Protein AF-W4SGC0-F1 (afdb_monomer)

pLDDT: mean 90.23, std 14.51, range [43.12, 98.56]

Solvent-accessible surface area (backbone atoms only — not comparable to full-atom values): 4643 Å² total; per-residue (Å²): 131,86,76,81,72,63,78,46,78,42,80,41,55,66,58,40,69,61,47,50,53,51,54,51,48,46,66,73,74,49,66,76,62,28,37,35,37,38,43,24,42,45,41,49,43,78,64,33,50,49,48,50,56,59,45,68,75,66,54,66,46,46,66,48,77,49,69,47,95,56,62,64,67,89,71,68,93,119

Organism: NCBI:txid1418095

Mean predicted aligned error: 5.21 Å

Foldseek 3Di:
DPPDAEEEEAEDAADQVVLLVVLVCCQVPGDFAHHYEYEALVHYDPNSVVSVVVSVVDGSYNYDYDYDPDHPDPPVVD

Radius of gyration: 13.37 Å; Cα contacts (8 Å, |Δi|>4): 107; chains: 1; bounding box: 33×31×38 Å

Secondary structure (DSSP, 8-state):
-PPPPPEEEEEE-S-HHHHHHHHHHHHHHSPTT-EEEEEE-S---HHHHHHHHHHHTT-SSEEEEEE-SS--------

Structure (mmCIF, N/CA/C/O backbone):
data_AF-W4SGC0-F1
#
_entry.id   AF-W4SGC0-F1
#
loop_
_atom_site.group_PDB
_atom_site.id
_atom_site.type_symbol
_atom_site.label_atom_id
_atom_site.label_alt_id
_atom_site.label_comp_id
_atom_site.label_asym_id
_atom_site.label_entity_id
_atom_site.label_seq_id
_atom_site.pdbx_PDB_ins_code
_atom_site.Cartn_x
_atom_site.Cartn_y
_atom_site.Cartn_z
_atom_site.occupancy
_atom_site.B_iso_or_equiv
_atom_site.auth_seq_id
_atom_site.auth_com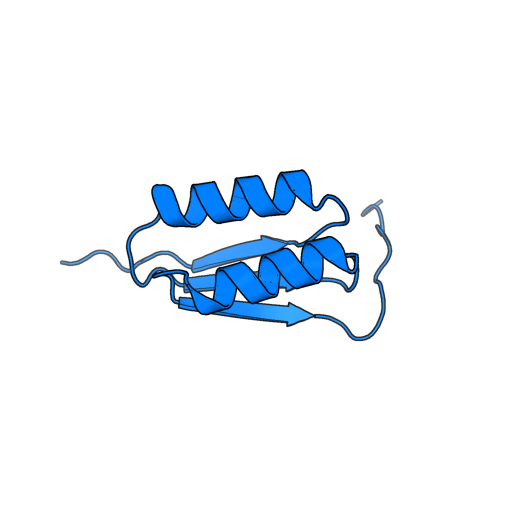p_id
_atom_site.auth_asym_id
_atom_site.auth_atom_id
_atom_site.pdbx_PDB_model_num
ATOM 1 N N . MET A 1 1 ? -21.432 3.637 21.260 1.00 46.84 1 MET A N 1
ATOM 2 C CA . MET A 1 1 ? -21.491 3.343 19.811 1.00 46.84 1 MET A CA 1
ATOM 3 C C . MET A 1 1 ? -20.057 3.211 19.329 1.00 46.84 1 MET A C 1
ATOM 5 O O . MET A 1 1 ? -19.306 4.154 19.526 1.00 46.84 1 MET A O 1
ATOM 9 N N . SER A 1 2 ? -19.642 2.054 18.806 1.00 63.16 2 SER A N 1
ATOM 10 C CA . SER A 1 2 ? -18.316 1.947 18.181 1.00 63.16 2 SER A CA 1
ATOM 11 C C . SER A 1 2 ? -18.371 2.722 16.866 1.00 63.16 2 SER A C 1
ATOM 13 O O . SER A 1 2 ? -19.235 2.431 16.038 1.00 63.16 2 SER A O 1
ATOM 15 N N . ALA A 1 3 ? -17.547 3.758 16.707 1.00 78.56 3 ALA A N 1
ATOM 16 C CA . ALA A 1 3 ? -17.496 4.508 15.457 1.00 78.56 3 ALA A CA 1
ATOM 17 C C . ALA A 1 3 ? -17.050 3.571 14.322 1.00 78.56 3 ALA A C 1
ATOM 19 O O . ALA A 1 3 ? -16.167 2.734 14.516 1.00 78.56 3 ALA A O 1
ATOM 20 N N . ALA A 1 4 ? -17.676 3.682 13.149 1.00 88.00 4 ALA A N 1
ATOM 21 C CA . ALA A 1 4 ? -17.287 2.873 12.001 1.00 88.00 4 ALA A CA 1
ATOM 22 C C . ALA A 1 4 ? -15.828 3.175 11.619 1.00 88.00 4 ALA A C 1
ATOM 24 O O . ALA A 1 4 ? -15.445 4.341 11.516 1.00 88.00 4 ALA A O 1
ATOM 25 N N . LEU A 1 5 ? -15.023 2.129 11.406 1.00 94.62 5 LEU A N 1
ATOM 26 C CA . LEU A 1 5 ? -13.638 2.290 10.961 1.00 94.62 5 LEU A CA 1
ATOM 27 C C . LEU A 1 5 ? -13.596 2.924 9.560 1.00 94.62 5 LEU A C 1
ATOM 29 O O . LEU A 1 5 ? -14.439 2.585 8.713 1.00 94.62 5 LEU A O 1
ATOM 33 N N . PRO A 1 6 ? -12.615 3.806 9.293 1.00 93.88 6 PRO A N 1
ATOM 34 C CA . PRO A 1 6 ? -12.486 4.448 7.995 1.00 93.88 6 PRO A CA 1
ATOM 35 C C . PRO A 1 6 ? -12.155 3.436 6.888 1.00 93.88 6 PRO A C 1
ATOM 37 O O . PRO A 1 6 ? -11.814 2.274 7.131 1.00 93.88 6 PRO A O 1
ATOM 40 N N . VAL A 1 7 ? -12.266 3.899 5.646 1.00 95.75 7 VAL A N 1
ATOM 41 C CA . VAL A 1 7 ? -11.707 3.224 4.471 1.00 95.75 7 VAL A CA 1
ATOM 42 C C . VAL A 1 7 ? -10.584 4.104 3.943 1.00 95.75 7 VAL A C 1
ATOM 44 O O . VAL A 1 7 ? -10.803 5.291 3.711 1.00 95.75 7 VAL A O 1
ATOM 47 N N . VAL A 1 8 ? -9.397 3.534 3.766 1.00 97.12 8 VAL A N 1
ATOM 48 C CA . VAL A 1 8 ? -8.209 4.246 3.282 1.00 97.12 8 VAL A CA 1
ATOM 49 C C . VAL A 1 8 ? -7.899 3.792 1.861 1.00 97.12 8 VAL A C 1
ATOM 51 O O . VAL A 1 8 ? -7.763 2.597 1.609 1.00 97.12 8 VAL A O 1
ATOM 54 N N . LEU A 1 9 ? -7.770 4.740 0.937 1.00 97.12 9 LEU A N 1
ATOM 55 C CA . LEU A 1 9 ? -7.307 4.494 -0.427 1.00 97.12 9 LEU A CA 1
ATOM 56 C C . LEU A 1 9 ? -5.880 5.025 -0.566 1.00 97.12 9 LEU A C 1
ATOM 58 O O . LEU A 1 9 ? -5.629 6.189 -0.260 1.00 97.12 9 LEU A O 1
ATOM 62 N N . VAL A 1 10 ? -4.966 4.182 -1.037 1.00 96.50 10 VAL A N 1
ATOM 63 C CA . VAL A 1 10 ? -3.554 4.523 -1.230 1.00 96.50 10 VAL A CA 1
ATOM 64 C C . VAL A 1 10 ? -3.207 4.339 -2.708 1.00 96.50 10 VAL A C 1
ATOM 66 O O . VAL A 1 10 ? -3.170 3.198 -3.182 1.00 96.50 10 VAL A O 1
ATOM 69 N N . PRO A 1 11 ? -2.973 5.423 -3.463 1.00 94.25 11 PRO A N 1
ATOM 70 C CA . PRO A 1 11 ? -2.438 5.308 -4.810 1.00 94.25 11 PRO A CA 1
ATOM 71 C C . PRO A 1 11 ? -0.990 4.814 -4.750 1.00 94.25 11 PRO A C 1
ATOM 73 O O . PRO A 1 11 ? -0.197 5.270 -3.925 1.00 94.25 11 PRO A O 1
ATOM 76 N N . VAL A 1 12 ? -0.642 3.879 -5.628 1.00 94.50 12 VAL A N 1
ATOM 77 C CA . VAL A 1 12 ? 0.713 3.331 -5.720 1.00 94.50 12 VAL A CA 1
ATOM 78 C C . VAL A 1 12 ? 1.425 3.952 -6.917 1.00 94.50 12 VAL A C 1
ATOM 80 O O . VAL A 1 12 ? 1.026 3.744 -8.062 1.00 94.50 12 VAL A O 1
ATOM 83 N N . GLY A 1 13 ? 2.485 4.708 -6.629 1.00 90.69 13 GLY A N 1
ATOM 84 C CA . GLY A 1 13 ? 3.386 5.295 -7.621 1.00 90.69 13 GLY A CA 1
ATOM 85 C C . GLY A 1 13 ? 4.666 4.479 -7.828 1.00 90.69 13 GLY A C 1
ATOM 86 O O . GLY A 1 13 ? 4.758 3.306 -7.464 1.00 90.69 13 GLY A O 1
ATOM 87 N N . THR A 1 14 ? 5.682 5.116 -8.406 1.00 91.69 14 THR A N 1
ATOM 88 C CA . THR A 1 14 ? 6.963 4.481 -8.766 1.00 91.69 14 THR A CA 1
ATOM 89 C C . THR A 1 14 ? 7.966 4.368 -7.610 1.00 91.69 14 THR A C 1
ATOM 91 O O . THR A 1 14 ? 8.864 3.530 -7.679 1.00 91.69 14 THR A O 1
ATOM 94 N N . GLY A 1 15 ? 7.831 5.184 -6.556 1.00 93.88 15 GLY A N 1
ATOM 95 C CA . GLY A 1 15 ? 8.772 5.242 -5.429 1.00 93.88 15 GLY A CA 1
ATOM 96 C C . GLY A 1 15 ? 8.568 4.120 -4.408 1.00 93.88 15 GLY A C 1
ATOM 97 O O . GLY A 1 15 ? 7.629 4.166 -3.615 1.00 93.88 15 GLY A O 1
ATOM 98 N N . ASP A 1 16 ? 9.461 3.132 -4.396 1.00 93.25 16 ASP A N 1
ATOM 99 C CA . ASP A 1 16 ? 9.374 1.954 -3.524 1.00 93.25 16 ASP A CA 1
ATOM 100 C C . ASP A 1 16 ? 9.733 2.235 -2.054 1.00 93.25 16 ASP A C 1
ATOM 102 O O . ASP A 1 16 ? 9.042 1.738 -1.168 1.00 93.25 16 ASP A O 1
ATOM 106 N N . GLU A 1 17 ? 10.738 3.066 -1.774 1.00 96.94 17 GLU A N 1
ATOM 107 C CA . GLU A 1 17 ? 11.094 3.476 -0.404 1.00 96.94 17 GLU A CA 1
ATOM 108 C C . GLU A 1 17 ? 9.959 4.259 0.269 1.00 96.94 17 GLU A C 1
ATOM 110 O O . GLU A 1 17 ? 9.592 3.991 1.413 1.00 96.94 17 GLU A O 1
ATOM 115 N N . ALA A 1 18 ? 9.353 5.197 -0.468 1.00 96.19 18 ALA A N 1
ATOM 116 C CA . ALA A 1 18 ? 8.208 5.964 0.014 1.00 96.19 18 ALA A CA 1
ATOM 117 C C . ALA A 1 18 ? 6.988 5.063 0.258 1.00 96.19 18 ALA A C 1
ATOM 119 O O . ALA A 1 18 ? 6.262 5.254 1.235 1.00 96.19 18 ALA A O 1
ATOM 120 N N . LEU A 1 19 ? 6.782 4.061 -0.602 1.00 97.69 19 LEU A N 1
ATOM 121 C CA . LEU A 1 19 ? 5.735 3.063 -0.427 1.00 97.69 19 LEU A CA 1
ATOM 122 C C . LEU A 1 19 ? 5.959 2.232 0.842 1.00 97.69 19 LEU A C 1
ATOM 124 O O . LEU A 1 19 ? 5.036 2.110 1.642 1.00 97.69 19 LEU A O 1
ATOM 128 N N . ASP A 1 20 ? 7.162 1.701 1.059 1.00 98.12 20 ASP A N 1
ATOM 129 C CA . ASP A 1 20 ? 7.477 0.888 2.242 1.00 98.12 20 ASP A CA 1
ATOM 130 C C . ASP A 1 20 ? 7.280 1.680 3.546 1.00 98.12 20 ASP A C 1
ATOM 132 O O . ASP A 1 20 ? 6.584 1.229 4.459 1.00 98.12 20 ASP A O 1
ATOM 136 N N . ALA A 1 21 ? 7.782 2.919 3.594 1.00 98.38 21 ALA A N 1
ATOM 137 C CA . ALA A 1 21 ? 7.584 3.811 4.734 1.00 98.38 21 ALA A CA 1
ATOM 138 C C . ALA A 1 21 ? 6.096 4.124 4.981 1.00 98.38 21 ALA A C 1
ATOM 140 O O . ALA A 1 21 ? 5.640 4.111 6.126 1.00 98.38 21 ALA A O 1
ATOM 141 N N . CYS A 1 22 ? 5.324 4.371 3.917 1.00 98.19 22 CYS A N 1
ATOM 142 C CA . CYS A 1 22 ? 3.888 4.631 4.009 1.00 98.19 22 CYS A CA 1
ATOM 143 C C . CYS A 1 22 ? 3.123 3.423 4.572 1.00 98.19 22 CYS A C 1
ATOM 145 O O . C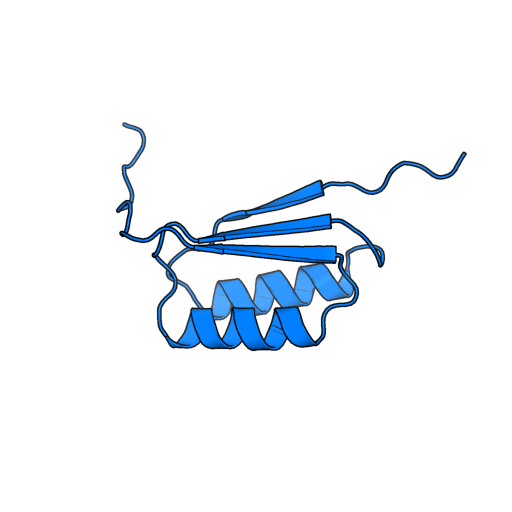YS A 1 22 ? 2.318 3.577 5.492 1.00 98.19 22 CYS A O 1
ATOM 147 N N . LEU A 1 23 ? 3.404 2.216 4.074 1.00 98.44 23 LEU A N 1
ATOM 148 C CA . LEU A 1 23 ? 2.766 0.986 4.548 1.00 98.44 23 LEU A CA 1
ATOM 149 C C . LEU A 1 23 ? 3.137 0.673 6.006 1.00 98.44 23 LEU A C 1
ATOM 151 O O . LEU A 1 23 ? 2.267 0.294 6.793 1.00 98.44 23 LEU A O 1
ATOM 155 N N . GLY A 1 24 ? 4.394 0.904 6.395 1.00 98.44 24 GLY A N 1
ATOM 156 C CA . GLY A 1 24 ? 4.832 0.788 7.787 1.00 98.44 24 GLY A CA 1
ATOM 157 C C . GLY A 1 24 ? 4.115 1.772 8.718 1.00 98.44 24 GLY A C 1
ATOM 158 O O . GLY A 1 24 ? 3.670 1.390 9.801 1.00 98.44 24 GLY A O 1
ATOM 159 N N . ALA A 1 25 ? 3.934 3.023 8.285 1.00 98.38 25 ALA A N 1
ATOM 160 C CA . ALA A 1 25 ? 3.183 4.023 9.042 1.00 98.38 25 ALA A CA 1
ATOM 161 C C . ALA A 1 25 ? 1.697 3.653 9.178 1.00 98.38 25 ALA A C 1
ATOM 163 O O . ALA A 1 25 ? 1.121 3.822 10.255 1.00 98.38 25 ALA A O 1
ATOM 164 N N . LEU A 1 26 ? 1.086 3.102 8.122 1.00 98.06 26 LEU A N 1
ATOM 165 C CA . LEU A 1 26 ? -0.291 2.609 8.172 1.00 98.06 26 LEU A CA 1
ATOM 166 C C . LEU A 1 26 ? -0.448 1.503 9.215 1.00 98.06 26 LEU A C 1
ATOM 168 O O . LEU A 1 26 ? -1.347 1.601 10.046 1.00 98.06 26 LEU A O 1
ATOM 172 N N . ASP A 1 27 ? 0.428 0.500 9.230 1.00 97.88 27 ASP A N 1
ATOM 173 C CA . ASP A 1 27 ? 0.373 -0.568 10.237 1.00 97.88 27 ASP A CA 1
ATOM 174 C C . ASP A 1 27 ? 0.562 -0.048 11.669 1.00 97.88 27 ASP A C 1
ATOM 176 O O . ASP A 1 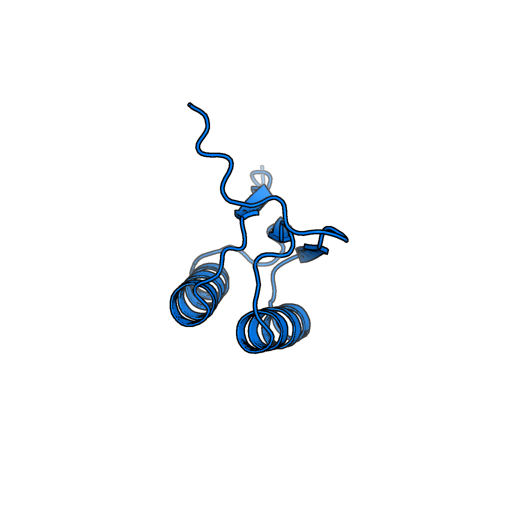27 ? -0.079 -0.545 12.595 1.00 97.88 27 ASP A O 1
ATOM 180 N N . ALA A 1 28 ? 1.439 0.940 11.862 1.00 98.12 28 ALA A N 1
ATOM 181 C CA . ALA A 1 28 ? 1.756 1.465 13.187 1.00 98.12 28 ALA A CA 1
ATOM 182 C C . ALA A 1 28 ? 0.642 2.349 13.769 1.00 98.12 28 ALA A C 1
ATOM 184 O O . ALA A 1 28 ? 0.397 2.317 14.975 1.00 98.12 28 ALA A O 1
ATOM 185 N N . ALA A 1 29 ? -0.010 3.155 12.928 1.00 97.12 29 ALA A N 1
ATOM 186 C CA . ALA A 1 29 ? -0.919 4.209 13.377 1.00 97.12 29 ALA A CA 1
ATOM 187 C C . ALA A 1 29 ? -2.406 3.902 13.144 1.00 97.12 29 ALA A C 1
ATOM 189 O O . ALA A 1 29 ? -3.265 4.607 13.676 1.00 97.12 29 ALA A O 1
ATOM 190 N N . THR A 1 30 ? -2.736 2.874 12.358 1.00 96.56 30 THR A N 1
ATOM 191 C CA . THR A 1 30 ? -4.124 2.598 11.968 1.00 96.56 30 THR A CA 1
ATOM 192 C C . THR A 1 30 ? -4.744 1.508 12.846 1.00 96.56 30 THR A C 1
ATOM 194 O O . THR A 1 30 ? -4.137 0.452 13.039 1.00 96.56 30 THR A O 1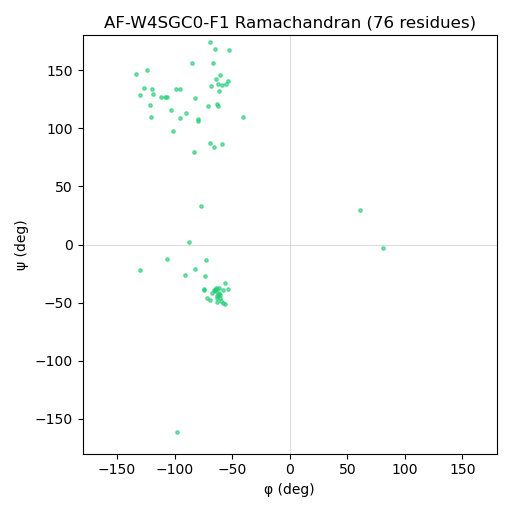
ATOM 197 N N . PRO A 1 31 ? -5.980 1.694 13.355 1.00 96.56 31 PRO A N 1
ATOM 198 C CA . PRO A 1 31 ? -6.675 0.648 14.095 1.00 96.56 31 PRO A CA 1
ATOM 199 C C . PRO A 1 31 ? -6.788 -0.660 13.301 1.00 96.56 31 PRO A C 1
ATOM 201 O O . PRO A 1 31 ? -7.120 -0.662 12.112 1.00 96.56 31 PRO A O 1
ATOM 204 N N . THR A 1 32 ? -6.565 -1.785 13.984 1.00 96.56 32 THR A N 1
ATOM 205 C CA . THR A 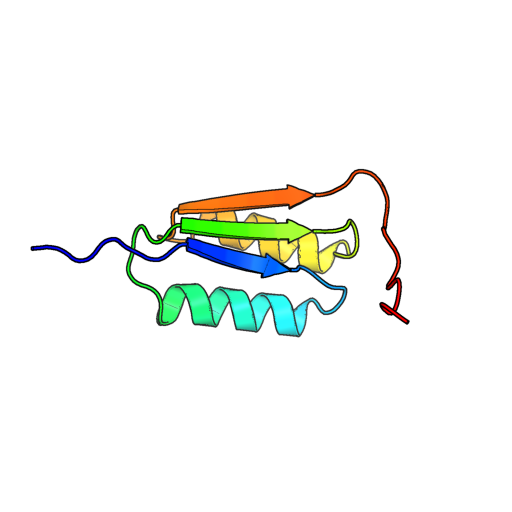1 32 ? -6.721 -3.136 13.419 1.00 96.56 32 THR A CA 1
ATOM 206 C C . THR A 1 32 ? -8.106 -3.321 12.798 1.00 96.56 32 THR A C 1
ATOM 208 O O . THR A 1 32 ? -9.110 -2.859 13.338 1.00 96.56 32 THR A O 1
ATOM 211 N N . GLY A 1 33 ? -8.160 -4.006 11.654 1.00 96.56 33 GLY A N 1
ATOM 212 C CA . GLY A 1 33 ? -9.398 -4.218 10.903 1.00 96.56 33 GLY A CA 1
ATOM 213 C C . GLY A 1 33 ? -9.832 -3.040 10.024 1.00 96.56 33 GLY A C 1
ATOM 214 O O . GLY A 1 33 ? -10.812 -3.178 9.293 1.00 96.56 33 GLY A O 1
ATOM 215 N N . THR A 1 34 ? -9.117 -1.906 10.041 1.00 97.69 34 THR A N 1
ATOM 216 C CA . THR A 1 34 ? -9.368 -0.811 9.090 1.00 97.69 34 THR A CA 1
ATOM 217 C C . THR A 1 34 ? -9.191 -1.316 7.663 1.00 97.69 34 THR A C 1
ATOM 219 O O . THR A 1 34 ? -8.259 -2.067 7.370 1.00 97.69 34 THR A O 1
ATOM 222 N N . ARG A 1 35 ? -10.102 -0.9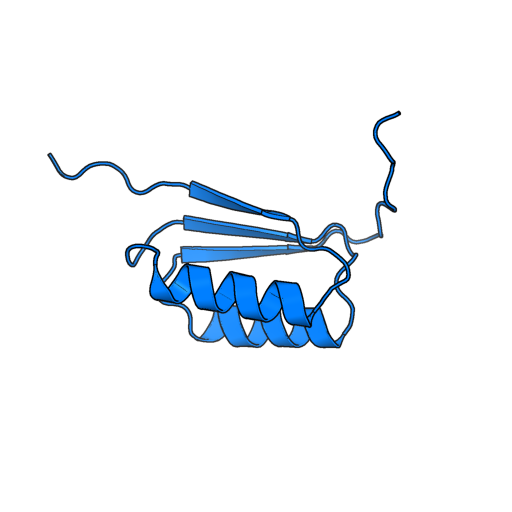14 6.774 1.00 98.06 35 ARG A N 1
ATOM 223 C CA . ARG A 1 35 ? -10.083 -1.317 5.366 1.00 98.06 35 ARG A CA 1
ATOM 224 C C . ARG A 1 35 ? -9.120 -0.426 4.600 1.00 98.06 35 ARG A C 1
ATOM 226 O O . ARG A 1 35 ? -9.265 0.796 4.635 1.00 98.06 35 ARG A O 1
ATOM 233 N N . VAL A 1 36 ? -8.170 -1.035 3.901 1.00 98.44 36 VAL A N 1
ATOM 234 C CA . VAL A 1 36 ? -7.171 -0.328 3.094 1.00 98.44 36 VAL A CA 1
ATOM 235 C C . VAL A 1 36 ? -7.187 -0.878 1.676 1.00 98.44 36 VAL A C 1
ATOM 237 O O . VAL A 1 36 ? -7.204 -2.089 1.471 1.00 98.44 36 VAL A O 1
ATOM 240 N N . TRP A 1 37 ? -7.164 0.007 0.690 1.00 98.31 37 TRP A N 1
ATOM 241 C CA . TRP A 1 37 ? -7.099 -0.357 -0.715 1.00 98.31 37 TRP A CA 1
ATOM 242 C C . TRP A 1 37 ? -5.866 0.266 -1.361 1.00 98.31 37 TRP A C 1
ATOM 244 O O . TRP A 1 37 ? -5.740 1.487 -1.412 1.00 98.31 37 TRP A O 1
ATOM 254 N N . LEU A 1 38 ? -4.976 -0.574 -1.887 1.00 98.00 38 LEU A N 1
ATOM 255 C CA . LEU A 1 38 ? -3.833 -0.158 -2.694 1.00 98.00 38 LEU A CA 1
ATOM 256 C C . LEU A 1 38 ? -4.241 -0.131 -4.172 1.00 98.00 38 LEU A C 1
ATOM 258 O O . LEU A 1 38 ? -4.553 -1.174 -4.757 1.00 98.00 38 LEU A O 1
ATOM 262 N N . ALA A 1 39 ? -4.271 1.060 -4.763 1.00 95.94 39 ALA A N 1
ATOM 263 C CA . ALA A 1 39 ? -4.615 1.277 -6.163 1.00 95.94 39 ALA A CA 1
ATOM 264 C C . ALA A 1 39 ? -3.339 1.484 -6.992 1.00 95.94 39 ALA A C 1
ATOM 266 O O . ALA A 1 39 ? -2.782 2.578 -7.022 1.00 95.94 39 ALA A O 1
ATOM 267 N N . ASP A 1 40 ? -2.869 0.419 -7.646 1.00 94.06 40 ASP A N 1
ATOM 268 C CA . ASP A 1 40 ? -1.707 0.448 -8.539 1.00 94.06 40 ASP A CA 1
ATOM 269 C C . ASP A 1 40 ? -2.157 0.636 -9.993 1.00 94.06 40 ASP A C 1
ATOM 271 O O . ASP A 1 40 ? -2.665 -0.283 -10.646 1.00 94.06 40 ASP A O 1
ATOM 275 N N . ASP A 1 41 ? -1.904 1.820 -10.546 1.00 90.06 41 ASP A N 1
ATOM 276 C CA . ASP A 1 41 ? -2.135 2.137 -11.961 1.00 90.06 41 ASP A CA 1
ATOM 277 C C . ASP A 1 41 ? -1.041 1.561 -12.881 1.00 90.06 41 ASP A C 1
ATOM 279 O O . ASP A 1 41 ? -0.708 2.125 -13.919 1.00 90.06 41 ASP A O 1
ATOM 283 N N . ALA A 1 42 ? -0.501 0.399 -12.503 1.00 90.88 42 ALA A N 1
ATOM 284 C CA . ALA A 1 42 ? 0.635 -0.298 -13.094 1.00 90.88 42 ALA A CA 1
ATOM 285 C C . ALA A 1 42 ? 1.954 0.493 -13.068 1.00 90.88 42 ALA A C 1
ATOM 287 O O . ALA A 1 42 ? 2.818 0.268 -13.919 1.00 90.88 42 ALA A O 1
ATOM 288 N N . GLN A 1 43 ? 2.118 1.351 -12.060 1.00 88.62 43 GLN A N 1
ATOM 289 C CA . GLN A 1 43 ? 3.312 2.164 -11.832 1.00 88.62 43 GLN A CA 1
ATOM 290 C C . GLN A 1 43 ? 4.335 1.472 -10.925 1.00 88.62 43 GLN A C 1
ATOM 292 O O . GLN A 1 43 ? 5.533 1.730 -11.047 1.00 88.62 43 GLN A O 1
ATOM 297 N N . ALA A 1 44 ? 3.901 0.558 -10.048 1.00 92.50 44 ALA A N 1
ATOM 298 C CA . ALA A 1 44 ? 4.821 -0.126 -9.146 1.00 92.50 44 ALA A CA 1
ATOM 299 C C . ALA A 1 44 ? 5.836 -0.982 -9.923 1.00 92.50 44 ALA A C 1
ATOM 301 O O . ALA A 1 44 ? 5.470 -1.928 -10.640 1.00 92.50 44 ALA A O 1
ATOM 302 N N . GLY A 1 45 ? 7.123 -0.680 -9.730 1.00 92.94 45 GLY A N 1
ATOM 303 C CA . GLY A 1 45 ? 8.232 -1.500 -10.211 1.00 92.94 45 GLY A CA 1
ATOM 304 C C . GLY A 1 45 ? 8.338 -2.846 -9.471 1.00 92.94 45 GLY A C 1
ATOM 305 O O . GLY A 1 45 ? 7.623 -3.084 -8.493 1.00 92.94 45 GLY A O 1
ATOM 306 N N . PRO A 1 46 ? 9.242 -3.753 -9.891 1.00 95.00 46 PRO A N 1
ATOM 307 C CA . PRO A 1 46 ? 9.382 -5.085 -9.289 1.00 95.00 46 PRO A CA 1
ATOM 308 C C . PRO A 1 46 ? 9.589 -5.060 -7.770 1.00 95.00 46 PRO A C 1
ATOM 310 O O . PRO A 1 46 ? 9.019 -5.883 -7.055 1.00 95.00 46 PRO A O 1
ATOM 313 N N . ARG A 1 47 ? 10.359 -4.085 -7.276 1.00 96.44 47 ARG A N 1
ATOM 314 C CA . ARG A 1 47 ? 10.658 -3.932 -5.851 1.00 96.44 47 ARG A CA 1
ATOM 315 C C . ARG A 1 47 ? 9.440 -3.447 -5.060 1.00 96.44 47 ARG A C 1
ATOM 317 O O . ARG A 1 47 ? 9.077 -4.085 -4.079 1.00 96.44 47 ARG A O 1
ATOM 324 N N . GLY A 1 48 ? 8.732 -2.428 -5.554 1.00 96.50 48 GLY A N 1
ATOM 325 C CA . GLY A 1 48 ? 7.456 -1.983 -4.977 1.00 96.50 48 GLY A CA 1
ATOM 326 C C . GLY A 1 48 ? 6.402 -3.097 -4.942 1.00 96.50 48 GLY A C 1
ATOM 327 O O . GLY A 1 48 ? 5.723 -3.285 -3.938 1.00 96.50 48 GLY A O 1
ATOM 328 N N . ARG A 1 49 ? 6.327 -3.934 -5.987 1.00 96.38 49 ARG A N 1
ATOM 329 C CA . ARG A 1 49 ? 5.447 -5.119 -5.999 1.00 96.38 49 ARG A CA 1
ATOM 330 C C . ARG A 1 49 ? 5.819 -6.141 -4.922 1.00 96.38 49 ARG A C 1
ATOM 332 O O . ARG A 1 49 ? 4.922 -6.733 -4.325 1.00 96.38 49 ARG A O 1
ATOM 339 N N . ALA A 1 50 ? 7.112 -6.348 -4.668 1.00 98.00 50 ALA A N 1
ATOM 340 C CA . ALA A 1 50 ? 7.578 -7.225 -3.595 1.00 98.00 50 ALA A CA 1
ATOM 341 C C . ALA A 1 50 ? 7.234 -6.658 -2.208 1.00 98.00 50 ALA A C 1
ATOM 343 O O . ALA A 1 50 ? 6.757 -7.406 -1.357 1.00 98.00 50 ALA A O 1
ATOM 344 N N . VAL A 1 51 ? 7.394 -5.344 -2.010 1.00 98.19 51 VAL A N 1
ATOM 345 C CA . VAL A 1 51 ? 6.975 -4.630 -0.790 1.00 98.19 51 VAL A CA 1
ATOM 346 C C . VAL A 1 51 ? 5.476 -4.821 -0.540 1.00 98.19 51 VAL A C 1
ATOM 348 O O . VAL A 1 51 ? 5.093 -5.285 0.532 1.00 98.19 51 VAL A O 1
ATOM 351 N N . ILE A 1 52 ? 4.632 -4.577 -1.551 1.00 98.25 52 ILE A N 1
ATOM 352 C CA . ILE A 1 52 ? 3.174 -4.774 -1.462 1.00 98.25 52 ILE A CA 1
ATOM 353 C C . ILE A 1 52 ? 2.838 -6.210 -1.065 1.00 98.25 52 ILE A C 1
ATOM 355 O O . ILE A 1 52 ? 2.089 -6.427 -0.117 1.00 98.25 52 ILE A O 1
ATOM 359 N N . ALA A 1 53 ? 3.396 -7.202 -1.766 1.00 98.19 53 ALA A N 1
ATOM 360 C CA . ALA A 1 53 ? 3.120 -8.608 -1.481 1.00 98.19 53 ALA A CA 1
ATOM 361 C C . ALA A 1 53 ? 3.545 -8.996 -0.057 1.00 98.19 53 ALA A C 1
ATOM 363 O O . ALA A 1 53 ? 2.801 -9.668 0.657 1.00 98.19 53 ALA A O 1
ATOM 364 N N . HIS A 1 54 ? 4.723 -8.539 0.372 1.00 98.31 54 HIS A N 1
ATOM 365 C CA . HIS A 1 54 ? 5.241 -8.807 1.705 1.00 98.31 54 HIS A CA 1
ATOM 366 C C . HIS A 1 54 ? 4.385 -8.159 2.799 1.00 98.31 54 HIS A C 1
ATOM 368 O O . HIS A 1 54 ? 4.178 -8.770 3.847 1.00 98.31 54 HIS A O 1
ATOM 374 N N . TRP A 1 55 ? 3.901 -6.938 2.575 1.00 98.56 55 TRP A N 1
ATOM 375 C CA . TRP A 1 55 ? 3.038 -6.219 3.507 1.00 98.56 55 TRP A CA 1
ATOM 376 C C . TRP A 1 55 ? 1.642 -6.844 3.615 1.00 98.56 55 TRP A C 1
ATOM 378 O O . TRP A 1 55 ? 1.191 -7.139 4.723 1.00 98.56 55 TRP A O 1
ATOM 388 N N . LEU A 1 56 ? 1.001 -7.154 2.481 1.00 98.44 56 LEU A N 1
ATOM 389 C CA . LEU A 1 56 ? -0.317 -7.805 2.439 1.00 98.44 56 LEU A CA 1
ATOM 390 C C . LEU A 1 56 ? -0.345 -9.132 3.208 1.00 98.44 56 LEU A C 1
ATOM 392 O O . LEU A 1 56 ? -1.358 -9.474 3.807 1.00 98.44 56 LEU A O 1
ATOM 396 N N . ALA A 1 57 ? 0.764 -9.873 3.218 1.00 98.25 57 ALA A N 1
ATOM 397 C CA . ALA A 1 57 ? 0.866 -11.147 3.925 1.00 98.25 57 ALA A CA 1
ATOM 398 C C . ALA A 1 57 ? 0.926 -11.020 5.462 1.00 98.25 57 ALA A C 1
ATOM 400 O O . ALA A 1 57 ? 0.820 -12.033 6.152 1.00 98.25 57 ALA A O 1
ATOM 401 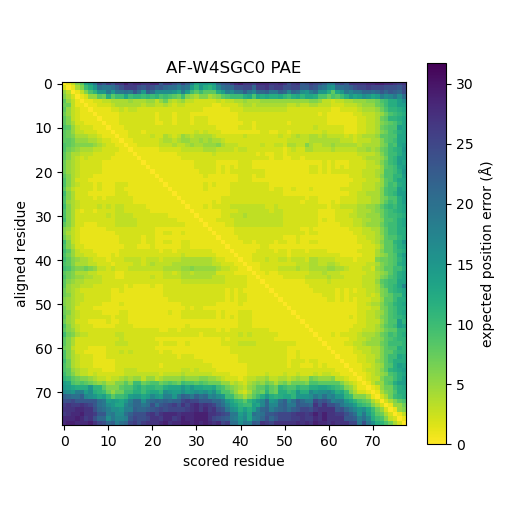N N . ARG A 1 58 ? 1.154 -9.818 6.012 1.00 98.00 58 ARG A N 1
ATOM 402 C CA . ARG A 1 58 ? 1.471 -9.618 7.442 1.00 98.00 58 ARG A CA 1
ATOM 403 C C . ARG A 1 58 ? 0.638 -8.550 8.142 1.00 98.00 58 ARG A C 1
ATOM 405 O O . ARG A 1 58 ? 0.578 -8.564 9.371 1.00 98.00 58 ARG A O 1
ATOM 412 N N . THR A 1 59 ? 0.061 -7.610 7.397 1.00 98.38 59 THR A N 1
ATOM 413 C CA . THR A 1 59 ? -0.704 -6.502 7.975 1.00 98.38 59 THR A CA 1
ATOM 414 C C . THR A 1 59 ? -1.903 -7.003 8.787 1.00 98.38 59 THR A C 1
ATOM 416 O O . THR A 1 59 ? -2.535 -8.007 8.459 1.00 98.38 59 THR A O 1
ATOM 419 N N . ARG A 1 60 ? -2.232 -6.284 9.867 1.00 97.75 60 ARG A N 1
ATOM 420 C CA . ARG A 1 60 ? -3.461 -6.500 10.657 1.00 97.75 60 ARG A CA 1
ATOM 421 C C . ARG A 1 60 ? -4.653 -5.707 10.105 1.00 97.75 60 ARG A C 1
ATOM 423 O O . ARG A 1 60 ? -5.736 -5.703 10.696 1.00 97.75 60 ARG A O 1
ATOM 430 N N . LEU A 1 61 ? -4.447 -4.985 9.008 1.00 98.25 61 LEU A N 1
ATOM 431 C CA . LEU A 1 61 ? -5.478 -4.239 8.303 1.00 98.25 61 LEU A CA 1
ATOM 432 C C . LEU A 1 61 ? -6.217 -5.162 7.326 1.00 98.25 61 LEU A C 1
ATOM 434 O O . LEU A 1 61 ? -5.696 -6.183 6.882 1.00 98.25 61 LEU A O 1
ATOM 438 N N . GLN A 1 62 ? -7.448 -4.799 6.972 1.00 98.12 62 GLN A N 1
ATOM 439 C CA . GLN A 1 62 ? -8.194 -5.477 5.911 1.00 98.12 62 GLN A CA 1
ATOM 440 C C . GLN A 1 62 ? -7.767 -4.889 4.568 1.00 98.12 62 GLN A C 1
ATOM 442 O O . GLN A 1 62 ? -8.417 -3.988 4.030 1.00 98.12 62 GLN A O 1
ATOM 447 N N . ALA A 1 63 ? -6.612 -5.341 4.087 1.00 98.19 63 ALA A N 1
ATOM 448 C CA . ALA A 1 63 ? -5.956 -4.768 2.928 1.00 98.19 63 ALA A CA 1
ATOM 449 C C . ALA A 1 63 ? -6.281 -5.518 1.629 1.00 98.19 63 ALA A C 1
ATOM 451 O O . ALA A 1 63 ? -6.186 -6.743 1.550 1.00 98.19 63 ALA A O 1
ATOM 452 N N . HIS A 1 64 ? -6.596 -4.759 0.583 1.00 97.69 64 HIS A N 1
ATOM 453 C CA . HIS A 1 64 ? -6.752 -5.250 -0.781 1.00 97.69 64 HIS A CA 1
ATOM 454 C C . HIS A 1 64 ? -5.827 -4.486 -1.723 1.00 97.69 64 HIS A C 1
ATOM 456 O O . HIS A 1 64 ? -5.527 -3.314 -1.508 1.00 97.69 64 HIS A O 1
ATOM 462 N N . HIS A 1 65 ? -5.392 -5.147 -2.790 1.00 97.69 65 HIS A N 1
ATOM 463 C CA . HIS A 1 65 ? -4.560 -4.544 -3.819 1.00 97.69 65 HIS A CA 1
ATOM 464 C C . HIS A 1 65 ? -5.148 -4.843 -5.190 1.00 97.69 65 HIS A C 1
ATOM 466 O O . HIS A 1 65 ? -5.399 -5.999 -5.535 1.00 97.69 65 HIS A O 1
ATOM 472 N N . THR A 1 66 ? -5.331 -3.794 -5.982 1.00 95.44 66 THR A N 1
ATOM 473 C CA . THR A 1 66 ? -5.675 -3.914 -7.395 1.00 95.44 66 THR A CA 1
ATOM 474 C C . THR A 1 66 ? -4.613 -3.260 -8.239 1.00 95.44 66 THR A C 1
ATOM 476 O O . THR A 1 66 ? -4.245 -2.113 -7.991 1.00 95.44 66 THR A O 1
ATOM 479 N N . ARG A 1 67 ? -4.209 -3.973 -9.288 1.00 93.69 67 ARG A N 1
ATOM 480 C CA . ARG A 1 67 ? -3.274 -3.483 -10.286 1.00 93.69 67 ARG A CA 1
ATOM 481 C C . ARG A 1 67 ? -3.935 -3.445 -11.653 1.00 93.69 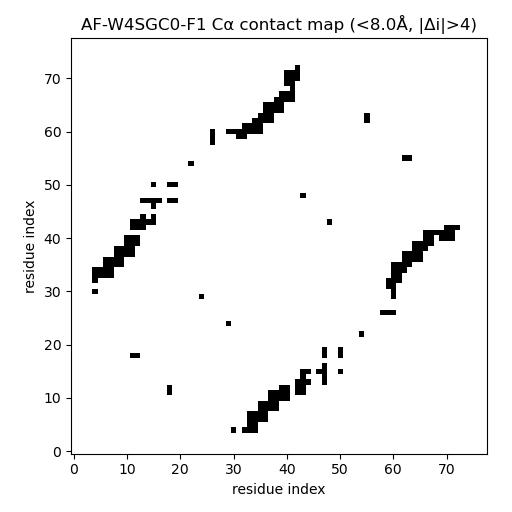67 ARG A C 1
ATOM 483 O O . ARG A 1 67 ? -4.494 -4.451 -12.093 1.00 93.69 67 ARG A O 1
ATOM 490 N N . ARG A 1 68 ? -3.838 -2.315 -12.353 1.00 89.19 68 ARG A N 1
ATOM 491 C CA . ARG A 1 68 ? -4.262 -2.237 -13.757 1.00 89.19 68 ARG A CA 1
ATOM 492 C C . ARG A 1 68 ? -3.367 -3.093 -14.657 1.00 89.19 68 ARG A C 1
ATOM 494 O O . ARG A 1 68 ? -2.211 -3.379 -14.354 1.00 89.19 68 ARG A O 1
ATOM 501 N N . GLN A 1 69 ? -3.896 -3.495 -15.810 1.00 85.00 69 GLN A N 1
ATOM 502 C CA . GLN A 1 69 ? -3.131 -4.274 -16.792 1.00 85.00 69 GLN A CA 1
ATOM 503 C C . GLN A 1 69 ? -2.086 -3.437 -17.543 1.00 85.00 69 GLN A C 1
ATOM 505 O O . GLN A 1 69 ? -1.083 -3.979 -18.001 1.00 85.00 69 GLN A O 1
ATOM 510 N N . ARG A 1 70 ? -2.316 -2.129 -17.690 1.00 77.06 70 ARG A N 1
ATOM 511 C CA . ARG A 1 70 ? -1.435 -1.200 -18.407 1.00 77.06 70 ARG A CA 1
ATOM 512 C C . ARG A 1 70 ? -1.222 0.053 -17.579 1.00 77.06 70 ARG A C 1
ATOM 514 O O . ARG A 1 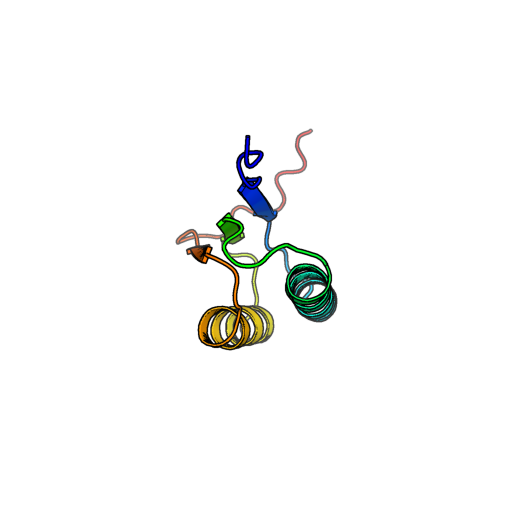70 ? -2.140 0.466 -16.871 1.00 77.06 70 ARG A O 1
ATOM 521 N N . MET A 1 71 ? -0.027 0.629 -17.709 1.00 69.50 71 MET A N 1
ATOM 522 C CA . MET A 1 71 ? 0.311 1.893 -17.069 1.00 69.50 71 MET A CA 1
ATOM 523 C C . MET A 1 71 ? -0.601 2.977 -17.624 1.00 69.50 71 MET A C 1
ATOM 525 O O . MET A 1 71 ? -0.596 3.234 -18.828 1.00 69.50 71 MET A O 1
ATOM 529 N N . LEU A 1 72 ? -1.386 3.598 -16.753 1.00 68.69 72 LEU A N 1
ATOM 530 C CA . LEU A 1 72 ? -1.785 4.967 -17.012 1.00 68.69 72 LEU A CA 1
ATOM 531 C C . LEU A 1 72 ? -0.571 5.775 -16.588 1.00 68.69 72 LEU A C 1
ATOM 533 O O . LEU A 1 72 ? -0.227 5.792 -15.408 1.00 68.69 72 LEU A O 1
ATOM 537 N N . GLY A 1 73 ? 0.148 6.331 -17.566 1.00 58.06 73 GLY A N 1
ATOM 538 C CA . GLY A 1 73 ? 1.188 7.305 -17.255 1.00 58.06 73 GLY A CA 1
ATOM 539 C C . GLY A 1 73 ? 0.600 8.412 -16.387 1.00 58.06 73 GLY A C 1
ATOM 540 O O . GLY A 1 73 ? -0.622 8.519 -16.256 1.00 58.06 73 GLY A O 1
ATOM 541 N N . GLU A 1 74 ? 1.462 9.238 -15.809 1.00 57.31 74 GLU A N 1
ATOM 542 C CA . GLU A 1 74 ? 1.041 10.481 -15.178 1.00 57.31 74 GLU A CA 1
ATOM 543 C C . GLU A 1 74 ? 0.339 11.326 -16.258 1.00 57.31 74 GLU A C 1
ATOM 545 O O . GLU A 1 74 ? 0.951 12.114 -16.973 1.00 57.31 74 GLU A O 1
ATOM 550 N N . VAL A 1 75 ? -0.963 11.113 -16.462 1.00 54.09 75 VAL A N 1
ATOM 551 C CA . VAL A 1 75 ? -1.813 12.124 -17.061 1.00 54.09 75 VAL A CA 1
ATOM 552 C C . VAL A 1 75 ? -1.862 13.158 -15.963 1.00 54.09 75 VAL A C 1
ATOM 554 O O . VAL A 1 75 ? -2.722 13.092 -15.083 1.00 54.09 75 VAL A O 1
ATOM 557 N N . ALA A 1 76 ? -0.871 14.054 -15.979 1.00 45.69 76 ALA A N 1
ATOM 558 C CA . ALA A 1 76 ? -0.994 15.364 -15.385 1.00 45.69 76 ALA A CA 1
ATOM 559 C C . ALA A 1 76 ? -2.406 15.807 -15.748 1.00 45.69 76 ALA A C 1
ATOM 561 O O . ALA A 1 76 ? -2.723 15.930 -16.931 1.00 45.69 76 ALA A O 1
ATOM 562 N N . HIS A 1 77 ? -3.297 15.858 -14.762 1.00 43.12 77 HIS A N 1
ATOM 563 C CA . HIS A 1 77 ? -4.606 16.447 -14.956 1.00 43.12 77 HIS A CA 1
ATOM 564 C C . HIS A 1 77 ? -4.337 17.936 -15.213 1.00 43.12 77 HIS A C 1
ATOM 566 O O . HIS A 1 77 ? -4.283 18.733 -14.280 1.00 43.12 77 HIS A O 1
ATOM 572 N N . LEU A 1 78 ? -4.039 18.246 -16.474 1.00 43.19 78 LEU A N 1
ATOM 573 C CA . LEU A 1 78 ? -4.015 19.553 -17.107 1.00 43.19 78 LEU A CA 1
ATOM 574 C C . LEU A 1 78 ? -5.080 19.514 -18.199 1.00 43.19 78 LEU A C 1
ATOM 576 O O . LEU A 1 78 ? -5.025 18.583 -19.036 1.00 43.19 78 LEU A O 1
#

Sequence (78 aa):
MSAALPVVLVPVGTGDEALDACLGALDAATPTGTRVWLADDAQAGPRGRAVIAHWLARTRLQAHHTRRQRMLGEVAHL

Nearest PDB structures (foldseek):
  6yv9-assembly1_A  TM=7.818E-01  e=9.115E-02  Pyrobaculum calidifontis JCM 11548
  3bcv-assembly1_B  TM=7.175E-01  e=1.905E-01  Bacteroides fragilis NCTC 9343
  6v38-assembly1_A  TM=5.252E-01  e=4.551E-01  Homo sapiens
  8v60-assembly1_D  TM=4.884E-01  e=2.329E-01  Homo sapiens
  8v63-assembly1_D  TM=5.297E-01  e=3.722E-01  Homo sapiens